Protein 7DG7 (pdb70)

Secondary structure (DSSP, 8-state):
--EEEEEEEPPGGGTTSSEEEE-HHHHHHHT--TT-EEEEESSSEEEEEEEEPPGGGTT--EEEE-HHHHHHHT--TTSEEEEEE-

InterPro domains:
  IPR003338 CDC48, N-terminal subdomain [PF02359] (7-90)
  IPR003338 CDC48, N-terminal subdomain [SM01073] (7-91)
  IPR003586 Hint domain C-terminal [SM00305] (985-1034)
  IPR003587 Hint domain N-terminal [SM00306] (633-740)
  IPR003593 AAA+ ATPase domain [SM00382] (248-383)
  IPR003593 AAA+ ATPase domain [SM00382] (590-1122)
  IPR003959 ATPase, AAA-type, core [PF00004] (252-380)
  IPR003959 ATPase, AAA-type, core [PF00004] (594-665)
  IPR003959 ATPase, AAA-type, core [PF00004] (1025-1119)
  IPR003960 ATPase, AAA-type, conserved site [PS00674] (1090-1108)
  IPR004042 Intein DOD homing endonuclease, central region [PS50819] (762-893)
  IPR004860 Homing endonuclease, LAGLIDADG domain [PF14528] (757-826)
  IPR004860 Homing endonuclease, LAGLIDADG domain [PF14528] (845-927)
  IPR006141 Intein N-terminal splicing region [PS50817] (635-716)
  IPR006141 Intein N-terminal splicing region [TIGR01445] (636-716)
  IPR006142 Intein [PR00379] (703-716)
  IPR006142 Intein [PR00379] (759-771)
  IPR006142 Intein [PR00379] (848-860)
  IPR006142 Intein [PR00379] (1023-1032)
  IPR009010 Aspartate decarboxylase-like domain superfamily [SSF50692] (4-89)

Organism: Methanopyrus kandleri (strain AV19 / DSM 6324 / JCM 9639 / NBRC 100938) (NCBI:txid190192)

B-factor: mean 20.39, std 8.82, range [3.87, 61.6]

CATH classification: 2.40.40.20

Foldseek 3Di:
DFDKAAEAAADPVCPPAQEKEDAVVNCVVQVHDAQFKKWKADPAIDIGGYHYDDPVCHPHRHMHDHPVRCVRRVHDGGHMITMHGD

Solvent-accessible surface area: 5002 Å² total; per-residue (Å²): 206,48,12,135,5,107,0,40,131,18,58,117,104,5,94,74,89,135,12,1,28,1,8,142,63,5,12,104,160,8,50,15,72,109,48,65,81,0,87,0,42,29,106,127,86,19,54,0,114,0,33,42,22,65,175,126,5,100,65,92,46,6,0,41,0,6,140,134,3,35,108,43,0,22,11,68,62,42,82,84,2,70,0,34,144,71

Structure (mmCIF, N/CA/C/O backbone):
data_7DG7
#
_entry.id   7DG7
#
_cell.length_a   32.078
_cell.length_b   29.787
_cell.length_c   42.155
_cell.angle_alpha   90.000
_cell.angle_beta   106.420
_cell.angle_gamma   90.000
#
_symmetry.space_group_name_H-M   'P 1 21 1'
#
loop_
_entity.id
_entity.type
_entity.pdbx_description
1 polymer 'ATPase of the AAA+ class'
2 non-polymer IMIDAZOLE
3 non-polymer 'ZINC ION'
4 water water
#
loop_
_atom_site.group_PDB
_atom_site.id
_atom_site.type_symbol
_atom_site.label_atom_id
_atom_site.label_alt_id
_atom_site.label_comp_id
_atom_site.label_asym_id
_atom_site.label_entity_id
_atom_site.label_seq_id
_atom_site.pdbx_PDB_ins_code
_atom_site.Cartn_x
_atom_site.Cartn_y
_atom_site.Cartn_z
_atom_site.occupancy
_atom_site.B_iso_or_equiv
_atom_site.auth_seq_id
_atom_site.auth_comp_id
_atom_site.auth_asym_id
_atom_site.auth_atom_id
_atom_site.pdbx_PDB_model_num
ATOM 1 N N . LEU A 1 6 ? 5.807 16.208 40.905 1.00 34.90 6 LEU A N 1
ATOM 2 C CA . LEU A 1 6 ? 7.070 15.617 41.351 1.00 28.96 6 LEU A CA 1
ATOM 3 C C . LEU A 1 6 ? 7.775 14.908 40.199 1.00 30.04 6 LEU A C 1
ATOM 4 O O . LEU A 1 6 ? 7.128 14.243 39.388 1.00 29.94 6 LEU A O 1
ATOM 9 N N . PRO A 1 7 ? 9.095 15.055 40.110 1.00 21.59 7 PRO A N 1
ATOM 10 C CA . PRO A 1 7 ? 9.853 14.302 39.109 1.00 20.06 7 PRO A CA 1
ATOM 11 C C . PRO A 1 7 ? 10.056 12.866 39.570 1.00 20.32 7 PRO A C 1
ATOM 12 O O . PRO A 1 7 ? 9.767 12.501 40.706 1.00 19.10 7 PRO A O 1
ATOM 16 N N . ILE A 1 8 ? 10.526 12.038 38.656 1.00 17.79 8 ILE A N 1
ATOM 17 C CA . ILE A 1 8 ? 11.021 10.723 39.028 1.00 16.53 8 ILE A CA 1
ATOM 18 C C . ILE A 1 8 ? 12.541 10.755 39.04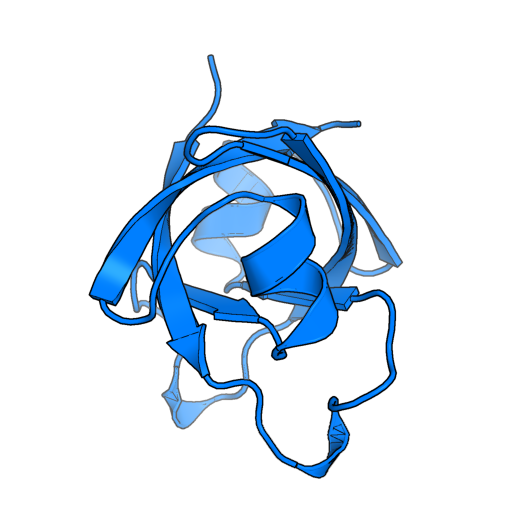5 1.00 15.11 8 ILE A C 1
ATOM 19 O O . ILE A 1 8 ? 13.183 11.583 38.393 1.00 19.43 8 ILE A O 1
ATOM 24 N N . LYS A 1 9 ? 13.133 9.824 39.794 1.00 16.18 9 LYS A N 1
ATOM 25 C CA . LYS A 1 9 ? 14.579 9.655 39.812 1.00 11.00 9 LYS A CA 1
ATOM 26 C C . LYS A 1 9 ? 14.958 8.408 39.028 1.00 11.30 9 LYS A C 1
ATOM 27 O O . LYS A 1 9 ? 14.305 7.362 39.140 1.00 14.42 9 LYS A O 1
ATOM 33 N N . LEU A 1 10 ? 16.015 8.539 38.225 1.00 8.22 10 LEU A N 1
ATOM 34 C CA . LEU A 1 10 ? 16.575 7.433 37.476 1.00 8.84 10 LEU A CA 1
ATOM 35 C C . LEU A 1 10 ? 18.086 7.510 37.543 1.00 12.98 10 LEU A C 1
ATOM 36 O O . LEU A 1 10 ? 18.662 8.604 37.621 1.00 12.02 10 LEU A O 1
ATOM 41 N N . ARG A 1 11 ? 18.722 6.352 37.444 1.00 9.25 11 ARG A N 1
ATOM 42 C CA . ARG A 1 11 ? 20.177 6.276 37.526 1.00 11.03 11 ARG A CA 1
ATOM 43 C C . ARG A 1 11 ? 20.795 6.546 36.165 1.00 9.57 11 ARG A C 1
ATOM 44 O O . ARG A 1 11 ? 20.422 5.906 35.180 1.00 10.18 11 ARG A O 1
ATOM 52 N N . VAL A 1 12 ? 21.753 7.479 36.112 1.00 9.08 12 VAL A N 1
ATOM 53 C CA . VAL A 1 12 ? 22.444 7.778 34.854 1.00 8.96 12 VAL A CA 1
ATOM 54 C C . VAL A 1 12 ? 23.310 6.594 34.451 1.00 11.59 12 VAL A C 1
ATOM 55 O O . VAL A 1 12 ? 24.063 6.044 35.272 1.00 12.27 12 VAL A O 1
ATOM 59 N N . GLU A 1 13 ? 23.202 6.182 33.189 1.00 10.93 13 GLU A N 1
ATOM 60 C CA . GLU A 1 13 ? 24.159 5.258 32.599 1.00 9.24 13 GLU A CA 1
ATOM 61 C C . GLU A 1 13 ? 24.554 5.835 31.243 1.00 10.94 13 GLU A C 1
ATOM 62 O O . GLU A 1 13 ? 23.898 6.739 30.725 1.00 10.81 13 GLU A O 1
ATOM 68 N N . LYS A 1 14 ? 25.622 5.289 30.670 1.00 12.97 14 LYS A N 1
ATOM 69 C CA . LYS A 1 14 ? 26.188 5.831 29.431 1.00 13.68 14 LYS A CA 1
ATOM 70 C C . LYS A 1 14 ? 25.253 5.615 28.246 1.00 13.60 14 LYS A C 1
ATOM 71 O O . LYS A 1 14 ? 24.505 4.646 28.182 1.00 14.18 14 LYS A O 1
ATOM 77 N N . ALA A 1 15 ? 25.326 6.515 27.270 1.00 11.04 15 ALA A N 1
ATOM 78 C CA . ALA A 1 15 ? 24.596 6.290 26.028 1.00 11.10 15 ALA A CA 1
ATOM 79 C C . ALA A 1 15 ? 25.250 5.194 25.195 1.00 9.64 15 ALA A C 1
ATOM 80 O O . ALA A 1 15 ? 26.469 5.004 25.230 1.00 13.16 15 ALA A O 1
ATOM 82 N N . TYR A 1 16 ? 24.428 4.493 24.429 1.00 8.74 16 TYR A N 1
ATOM 83 C CA . TYR A 1 16 ? 24.957 3.657 23.351 1.00 13.43 16 TYR A CA 1
ATOM 84 C C . TYR A 1 16 ? 25.620 4.549 22.296 1.00 13.79 16 TYR A C 1
ATOM 85 O O . TYR A 1 16 ? 25.185 5.679 22.066 1.00 13.43 16 TYR A O 1
ATOM 94 N N . PRO A 1 17 ? 26.701 4.081 21.666 1.00 13.60 17 PRO A N 1
ATOM 95 C CA . PRO A 1 17 ? 27.367 4.921 20.655 1.00 14.28 17 PRO A CA 1
ATOM 96 C C . PRO A 1 17 ? 26.431 5.488 19.625 1.00 11.49 17 PRO A C 1
ATOM 97 O O . PRO A 1 17 ? 26.624 6.633 19.205 1.00 13.51 17 PRO A O 1
ATOM 101 N N . GLU A 1 18 ? 25.408 4.735 19.204 1.00 13.18 18 GLU A N 1
ATOM 102 C CA . GLU A 1 18 ? 24.507 5.233 18.165 1.00 13.40 18 GLU A CA 1
ATOM 103 C C . GLU A 1 18 ? 23.725 6.463 18.601 1.00 17.97 18 GLU A C 1
ATOM 104 O O . GLU A 1 18 ? 23.167 7.158 17.748 1.00 16.09 18 GLU A O 1
ATOM 110 N N . ASP A 1 19 ? 23.667 6.753 19.902 1.00 10.93 19 ASP A N 1
ATOM 111 C CA . ASP A 1 19 ? 22.913 7.900 20.394 1.00 9.83 19 ASP A CA 1
ATOM 112 C C . ASP A 1 19 ? 23.794 9.070 20.819 1.00 12.27 19 ASP A C 1
ATOM 113 O O . ASP A 1 19 ? 23.264 10.134 21.156 1.00 15.13 19 ASP A O 1
ATOM 118 N N . VAL A 1 20 ? 25.116 8.898 20.811 1.00 12.40 20 VAL A N 1
ATOM 119 C CA . VAL A 1 20 ? 26.027 9.974 21.164 1.00 9.22 20 VAL A CA 1
ATOM 120 C C . VAL A 1 20 ? 25.903 11.099 20.148 1.00 13.55 20 VAL A C 1
ATOM 121 O O . VAL A 1 20 ? 25.867 10.867 18.933 1.00 14.81 20 VAL A O 1
ATOM 125 N N . GLY A 1 21 ? 25.838 12.329 20.657 1.00 13.97 21 GLY A N 1
ATOM 126 C CA . GLY A 1 21 ? 25.633 13.513 19.849 1.00 11.72 21 GLY A CA 1
ATOM 127 C C . GLY A 1 21 ? 24.191 13.802 19.505 1.00 16.55 21 GLY A C 1
ATOM 128 O O . GLY A 1 21 ? 23.940 14.653 18.645 1.00 15.08 21 GLY A O 1
ATOM 129 N N . LYS A 1 22 ? 23.243 13.092 20.109 1.00 12.72 22 LYS A N 1
ATOM 130 C CA . LYS A 1 22 ? 21.825 13.402 20.023 1.00 12.17 22 LYS A CA 1
ATOM 131 C C . LYS A 1 22 ? 21.395 14.109 21.304 1.00 12.23 22 LYS A C 1
ATOM 132 O O . LYS A 1 22 ? 21.798 13.717 22.406 1.00 15.11 22 LYS A O 1
ATOM 138 N N . ARG A 1 23 ? 20.552 15.110 21.111 1.00 15.49 23 ARG A N 1
ATOM 139 C CA . ARG A 1 23 ? 20.034 15.738 22.337 1.00 14.13 23 ARG A CA 1
ATOM 140 C C . ARG A 1 23 ? 18.907 14.861 22.891 1.00 13.26 23 ARG A C 1
ATOM 141 O O . ARG A 1 23 ? 17.730 15.227 22.918 1.00 15.55 23 ARG A O 1
ATOM 149 N N . ALA A 1 24 ? 19.126 13.720 23.331 1.00 14.11 24 ALA A N 1
ATOM 150 C CA . ALA A 1 24 ? 18.088 12.737 23.587 1.00 13.89 24 ALA A CA 1
ATOM 151 C C . ALA A 1 24 ? 18.588 11.746 24.622 1.00 14.61 24 ALA A C 1
ATOM 152 O O . ALA A 1 24 ? 19.790 11.474 24.699 1.00 14.81 24 ALA A O 1
ATOM 154 N N . VAL A 1 25 ? 17.653 11.184 25.394 1.00 12.00 25 VAL A N 1
ATOM 155 C CA . VAL A 1 25 ? 17.973 10.165 26.388 1.00 13.22 25 VAL A CA 1
ATOM 156 C C . VAL A 1 25 ? 17.020 8.986 26.235 1.00 12.81 25 VAL A C 1
ATOM 157 O O . VAL A 1 25 ? 15.882 9.147 25.788 1.00 15.72 25 VAL A O 1
ATOM 161 N N . ARG A 1 26 ? 17.460 7.796 26.667 1.00 12.67 26 ARG A N 1
ATOM 162 C CA . ARG A 1 26 ? 16.630 6.596 26.592 1.00 12.88 26 ARG A CA 1
ATOM 163 C C . ARG A 1 26 ? 16.112 6.219 27.975 1.00 13.30 26 ARG A C 1
ATOM 164 O O . ARG A 1 26 ? 16.889 6.145 28.934 1.00 13.44 26 ARG A O 1
ATOM 172 N N . MET A 1 27 ? 14.809 5.945 28.057 1.00 14.22 27 MET A N 1
ATOM 173 C CA . MET A 1 27 ? 14.199 5.460 29.289 1.00 12.27 27 MET A CA 1
ATOM 174 C C . MET A 1 27 ? 13.043 4.538 28.929 1.00 18.38 27 MET A C 1
ATOM 175 O O . MET A 1 27 ? 12.433 4.679 27.863 1.00 20.51 27 MET A O 1
ATOM 180 N N . ASP A 1 28 ? 12.725 3.607 29.831 1.00 21.56 28 ASP A N 1
ATOM 181 C CA . ASP A 1 28 ? 11.754 2.584 29.464 1.00 18.95 28 ASP A CA 1
ATOM 182 C C . ASP A 1 28 ? 10.325 3.107 29.638 1.00 16.79 28 ASP A C 1
ATOM 183 O O . ASP A 1 28 ? 10.096 4.230 30.106 1.00 19.20 28 ASP A O 1
ATOM 188 N N . LYS A 1 29 ? 9.337 2.287 29.236 1.00 16.58 29 LYS A N 1
ATOM 189 C CA . LYS A 1 29 ? 7.968 2.795 29.140 1.00 20.49 29 LYS A CA 1
ATOM 190 C C . LYS A 1 29 ? 7.389 3.082 30.515 1.00 21.61 29 LYS A C 1
ATOM 191 O O . LYS A 1 29 ? 6.649 4.058 30.689 1.00 22.11 29 LYS A O 1
ATOM 197 N N . ALA A 1 30 ? 7.705 2.236 31.498 1.00 20.70 30 ALA A N 1
ATOM 198 C CA . ALA A 1 30 ? 7.294 2.504 32.870 1.00 23.63 30 ALA A CA 1
ATOM 199 C C . ALA A 1 30 ? 7.769 3.880 33.319 1.00 23.57 30 ALA A C 1
ATOM 200 O O . ALA A 1 30 ? 6.999 4.654 33.898 1.00 25.20 30 ALA A O 1
ATOM 202 N N . SER A 1 31 ? 9.025 4.219 33.012 1.00 21.77 31 SER A N 1
ATOM 203 C CA . SER A 1 31 ? 9.556 5.527 33.381 1.00 19.60 31 SER A CA 1
ATOM 204 C C . SER A 1 31 ? 8.833 6.647 32.642 1.00 21.86 31 SER A C 1
ATOM 205 O O . SER A 1 31 ? 8.439 7.659 33.242 1.00 18.00 31 SER A O 1
ATOM 208 N N . ARG A 1 32 ? 8.664 6.487 31.326 1.00 21.16 32 ARG A N 1
ATOM 209 C CA . ARG A 1 32 ? 7.886 7.455 30.563 1.00 21.24 32 ARG A CA 1
ATOM 210 C C . ARG A 1 32 ? 6.473 7.598 31.121 1.00 23.65 32 ARG A C 1
ATOM 211 O O . ARG A 1 32 ? 5.978 8.718 31.287 1.00 27.09 32 ARG A O 1
ATOM 219 N N . ASP A 1 33 ? 5.805 6.476 31.408 1.00 24.83 33 ASP A N 1
ATOM 220 C CA . ASP A 1 33 ? 4.448 6.537 31.956 1.00 22.93 33 ASP A CA 1
ATOM 221 C C . ASP A 1 33 ? 4.402 7.321 33.263 1.00 23.96 33 ASP A C 1
ATOM 222 O O . ASP A 1 33 ? 3.453 8.076 33.510 1.00 27.36 33 ASP A O 1
ATOM 227 N N . ARG A 1 34 ? 5.427 7.164 34.109 1.00 22.52 34 ARG A N 1
ATOM 228 C CA . ARG A 1 34 ? 5.396 7.780 35.431 1.00 25.47 34 ARG A CA 1
ATOM 229 C C . ARG A 1 34 ? 5.480 9.303 35.365 1.00 25.93 34 ARG A C 1
ATOM 230 O O . ARG A 1 34 ? 4.957 9.981 36.255 1.00 29.99 34 ARG A O 1
ATOM 238 N N . ILE A 1 35 ? 6.130 9.841 34.272 1.00 26.49 35 ILE A N 1
ATOM 239 C CA . ILE A 1 35 ? 6.087 11.328 34.163 1.00 27.22 35 ILE A CA 1
ATOM 240 C C . ILE A 1 35 ? 5.141 11.753 33.034 1.00 26.87 35 ILE A C 1
ATOM 241 O O . ILE A 1 35 ? 5.043 12.959 32.804 1.00 29.86 35 ILE A O 1
ATOM 246 N N . GLY A 1 36 ? 4.481 10.867 32.389 1.00 29.36 36 GLY A N 1
ATOM 247 C CA . GLY A 1 36 ? 3.475 11.244 31.415 1.00 27.74 36 GLY A CA 1
ATOM 248 C C . GLY A 1 36 ? 4.009 11.809 30.114 1.00 28.21 36 GLY A C 1
ATOM 249 O O . GLY A 1 36 ? 3.472 12.808 29.614 1.00 25.43 36 GLY A O 1
ATOM 250 N N . VAL A 1 37 ? 5.049 11.194 29.547 1.00 25.71 37 VAL A N 1
ATOM 251 C CA . VAL A 1 37 ? 5.610 11.617 28.271 1.00 26.19 37 VAL A CA 1
ATOM 252 C C . VAL A 1 37 ? 5.690 10.414 27.346 1.00 25.74 37 VAL A C 1
ATOM 253 O O . VAL A 1 37 ? 5.778 9.267 27.789 1.00 25.39 37 VAL A O 1
A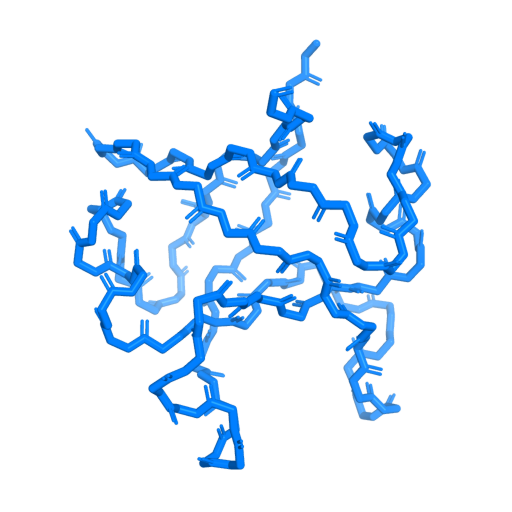TOM 257 N N . SER A 1 38 ? 5.695 10.694 26.045 1.00 28.40 38 SER A N 1
ATOM 258 C CA . SER A 1 38 ? 5.874 9.681 25.015 1.00 30.18 38 SER A CA 1
ATOM 259 C C . SER A 1 38 ? 7.193 9.918 24.292 1.00 25.78 38 SER A C 1
ATOM 260 O O . SER A 1 38 ? 7.830 10.965 24.439 1.00 28.79 38 SER A O 1
ATOM 263 N N . GLU A 1 39 ? 7.569 8.943 23.458 1.00 29.68 39 GLU A N 1
ATOM 264 C CA . GLU A 1 39 ? 8.814 9.032 22.648 1.00 27.06 39 GLU A CA 1
ATOM 265 C C . GLU A 1 39 ? 8.750 10.300 21.788 1.00 29.55 39 GLU A C 1
ATOM 266 O O . GLU A 1 39 ? 7.735 10.492 21.088 1.00 27.85 39 GLU A O 1
ATOM 272 N N . GLY A 1 40 ? 9.799 11.125 21.849 1.00 19.54 40 GLY A N 1
ATOM 273 C CA . GLY A 1 40 ? 9.872 12.365 21.110 1.00 23.68 40 GLY A CA 1
ATOM 274 C C . GLY A 1 40 ? 9.572 13.612 21.920 1.00 23.87 40 GLY A C 1
ATOM 275 O O . GLY A 1 40 ? 9.948 14.709 21.490 1.00 20.62 40 GLY A O 1
ATOM 276 N N . ASP A 1 41 ? 8.919 13.476 23.074 1.00 24.43 41 ASP A N 1
ATOM 277 C CA . ASP A 1 41 ? 8.641 14.618 23.938 1.00 20.96 41 ASP A CA 1
ATOM 278 C C . ASP A 1 41 ? 9.907 15.098 24.655 1.00 23.82 41 ASP A C 1
ATOM 279 O O . ASP A 1 41 ? 10.906 14.387 24.768 1.00 22.34 41 ASP A O 1
ATOM 284 N N . LEU A 1 42 ? 9.831 16.316 25.187 1.00 19.89 42 LEU A N 1
ATOM 285 C CA . LEU A 1 42 ? 10.945 16.949 25.886 1.00 19.74 42 LEU A CA 1
ATOM 286 C C . LEU A 1 42 ? 10.879 16.664 27.378 1.00 23.77 42 LEU A C 1
ATOM 287 O O . LEU A 1 42 ? 9.841 16.888 28.006 1.00 20.89 42 LEU A O 1
ATOM 292 N N . VAL A 1 43 ? 11.998 16.244 27.963 1.00 17.78 43 VAL A N 1
ATOM 293 C CA . VAL A 1 43 ? 12.057 16.108 29.418 1.00 17.17 43 VAL A CA 1
ATOM 294 C C . VAL A 1 43 ? 13.080 17.087 29.969 1.00 15.56 43 VAL A C 1
ATOM 295 O O . VAL A 1 43 ? 14.024 17.503 29.289 1.00 16.66 43 VAL A O 1
ATOM 299 N N . LYS A 1 44 ? 12.860 17.484 31.213 1.00 17.51 44 LYS A N 1
ATOM 300 C CA . LYS A 1 44 ? 13.849 18.203 31.990 1.00 16.07 44 LYS A CA 1
ATOM 301 C C . LYS A 1 44 ? 14.602 17.186 32.837 1.00 14.63 44 LYS A C 1
ATOM 302 O O . LYS A 1 44 ? 13.993 16.286 33.425 1.00 18.52 44 LYS A O 1
ATOM 308 N N . ILE A 1 45 ? 15.923 17.319 32.886 1.00 12.58 45 ILE A N 1
ATOM 309 C CA . ILE A 1 45 ? 16.782 16.388 33.615 1.00 14.28 45 ILE A CA 1
ATOM 310 C C . ILE A 1 45 ? 17.681 17.203 34.529 1.00 15.74 45 ILE A C 1
ATOM 311 O O . ILE A 1 45 ? 18.406 18.082 34.056 1.00 15.03 45 ILE A O 1
ATOM 316 N N . THR A 1 46 ? 17.628 16.927 35.834 1.00 10.79 46 THR A N 1
ATOM 317 C CA . THR A 1 46 ? 18.362 17.715 36.821 1.00 14.26 46 THR A CA 1
ATOM 318 C C . THR A 1 46 ? 19.177 16.792 37.714 1.00 12.84 46 THR A C 1
ATOM 319 O O . THR A 1 46 ? 18.612 15.967 38.446 1.00 12.30 46 THR A O 1
ATOM 323 N N . GLY A 1 47 ? 20.490 16.940 37.655 1.00 11.90 47 GLY A N 1
ATOM 324 C CA . GLY A 1 47 ? 21.370 16.375 38.652 1.00 11.34 47 GLY A CA 1
ATOM 325 C C . GLY A 1 47 ? 21.700 17.506 39.596 1.00 11.85 47 GLY A C 1
ATOM 326 O O . GLY A 1 47 ? 20.855 17.899 40.404 1.00 15.93 47 GLY A O 1
ATOM 327 N N . SER A 1 48 ? 22.910 18.037 39.513 1.00 10.44 48 SER A N 1
ATOM 328 C CA A SER A 1 48 ? 23.194 19.291 40.202 0.42 10.36 48 SER A CA 1
ATOM 329 C CA B SER A 1 48 ? 23.216 19.291 40.196 0.58 10.36 48 SER A CA 1
ATOM 330 C C . SER A 1 48 ? 22.954 20.504 39.318 1.00 11.30 48 SER A C 1
ATOM 331 O O . SER A 1 48 ? 22.962 21.634 39.829 1.00 13.05 48 SER A O 1
ATOM 336 N N . LYS A 1 49 ? 22.758 20.297 38.007 1.00 11.26 49 LYS A N 1
ATOM 337 C CA . LYS A 1 49 ? 22.402 21.331 37.035 1.00 13.34 49 LYS A CA 1
ATOM 338 C C . LYS A 1 49 ? 21.190 20.834 3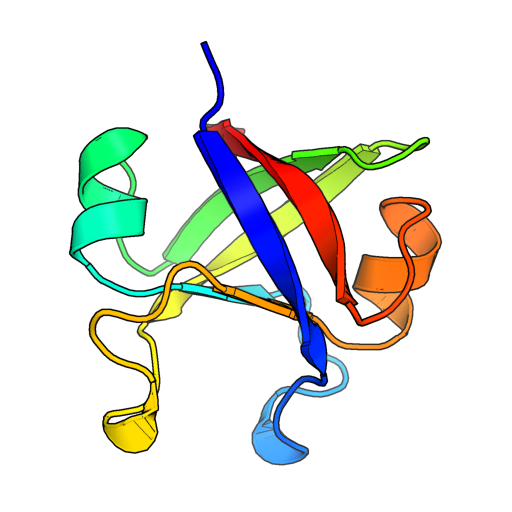6.254 1.00 15.08 49 LYS A C 1
ATOM 339 O O . LYS A 1 49 ? 20.756 19.691 36.412 1.00 15.79 49 LYS A O 1
ATOM 345 N N . THR A 1 50 ? 20.642 21.657 35.369 1.00 13.48 50 THR A N 1
ATOM 346 C CA . THR A 1 50 ? 19.442 21.218 34.671 1.00 11.84 50 THR A CA 1
ATOM 347 C C . THR A 1 50 ? 19.614 21.379 33.171 1.00 17.42 50 THR A C 1
ATOM 348 O O . THR A 1 50 ? 20.270 22.318 32.703 1.00 17.20 50 THR A O 1
ATOM 352 N N . THR A 1 51 ? 19.047 20.437 32.427 1.00 14.80 51 THR A N 1
ATOM 353 C CA . THR A 1 51 ? 19.127 20.456 30.979 1.00 18.04 51 THR A CA 1
ATOM 354 C C . THR A 1 51 ? 17.833 19.874 30.436 1.00 18.77 51 THR A C 1
ATOM 355 O O . THR A 1 51 ? 16.953 19.451 31.189 1.00 18.27 51 THR A O 1
ATOM 359 N N . VAL A 1 52 ? 17.694 19.890 29.114 1.00 15.30 52 VAL A N 1
ATOM 360 C CA . VAL A 1 52 ? 16.511 19.312 28.495 1.00 14.70 52 VAL A CA 1
ATOM 361 C C . VAL A 1 52 ? 16.966 18.379 27.386 1.00 17.18 52 VAL A C 1
ATOM 362 O O . VAL A 1 52 ? 18.052 18.539 26.822 1.00 17.75 52 VAL A O 1
ATOM 366 N N . ALA A 1 53 ? 16.144 17.370 27.115 1.00 14.98 53 ALA A N 1
ATOM 367 C CA . ALA A 1 53 ? 16.436 16.435 26.033 1.00 15.04 53 ALA A CA 1
ATOM 368 C C . ALA A 1 53 ? 15.155 15.728 25.595 1.00 14.17 53 ALA A C 1
ATOM 369 O O . ALA A 1 53 ? 14.157 15.691 26.311 1.00 16.53 53 ALA A O 1
ATOM 371 N N . ARG A 1 54 ? 15.197 15.169 24.395 1.00 12.99 54 ARG A N 1
ATOM 372 C CA . ARG A 1 54 ? 14.050 14.431 23.883 1.00 15.59 54 ARG A CA 1
ATOM 373 C C . ARG A 1 54 ? 14.062 13.003 24.407 1.00 14.68 54 ARG A C 1
ATOM 374 O O . ARG A 1 54 ? 15.117 12.425 24.662 1.00 17.44 54 ARG A O 1
ATOM 382 N N . VAL A 1 55 ? 12.879 12.424 24.530 1.00 13.93 55 VAL A N 1
ATOM 383 C CA . VAL A 1 55 ? 12.722 11.081 25.088 1.00 16.35 55 VAL A CA 1
ATOM 384 C C . VAL A 1 55 ? 12.832 10.051 23.971 1.00 17.79 55 VAL A C 1
ATOM 385 O O . VAL A 1 55 ? 12.118 10.140 22.966 1.00 22.59 55 VAL A O 1
ATOM 389 N N . LEU A 1 56 ? 13.709 9.063 24.148 1.00 14.69 56 LEU A N 1
ATOM 390 C CA . LEU A 1 56 ? 13.774 7.875 23.291 1.00 14.54 56 LEU A CA 1
ATOM 391 C C . LEU A 1 56 ? 13.393 6.643 24.098 1.00 18.89 56 LEU A C 1
ATOM 392 O O . LEU A 1 56 ? 13.571 6.617 25.323 1.00 14.78 56 LEU A O 1
ATOM 397 N N . PRO A 1 57 ? 12.896 5.591 23.462 1.00 15.04 57 PRO A N 1
ATOM 398 C CA . PRO A 1 57 ? 12.595 4.372 24.213 1.00 14.20 57 PRO A CA 1
ATOM 399 C C . PRO A 1 57 ? 13.872 3.657 24.614 1.00 15.29 57 PRO A C 1
ATOM 400 O O . PRO A 1 57 ? 14.960 3.924 24.106 1.00 17.90 57 PRO A O 1
ATOM 404 N N . ALA A 1 58 ? 13.726 2.736 25.565 1.00 14.06 58 ALA A N 1
ATOM 405 C CA . ALA A 1 58 ? 14.854 1.919 25.976 1.00 14.11 58 ALA A CA 1
ATOM 406 C C . ALA A 1 58 ? 15.151 0.844 24.937 1.00 16.86 58 ALA A C 1
ATOM 407 O O . ALA A 1 58 ? 14.259 0.358 24.226 1.00 19.31 58 ALA A O 1
ATOM 409 N N . LYS A 1 59 ? 16.419 0.465 24.864 1.00 15.26 59 LYS A N 1
ATOM 410 C CA . LYS A 1 59 ? 16.755 -0.759 24.157 1.00 18.08 59 LYS A CA 1
ATOM 411 C C . LYS A 1 59 ? 16.239 -1.938 24.965 1.00 19.15 59 LYS A C 1
ATOM 412 O O . LYS A 1 59 ? 16.060 -1.848 26.185 1.00 20.63 59 LYS A O 1
ATOM 418 N N . LYS A 1 60 ? 15.978 -3.048 24.266 1.00 21.69 60 LYS A N 1
ATOM 419 C CA . LYS A 1 60 ? 15.349 -4.194 24.914 1.00 21.42 60 LYS A CA 1
ATOM 420 C C . LYS A 1 60 ? 16.123 -4.670 26.135 1.00 19.86 60 LYS A C 1
ATOM 421 O O . LYS A 1 60 ? 15.527 -4.965 27.179 1.00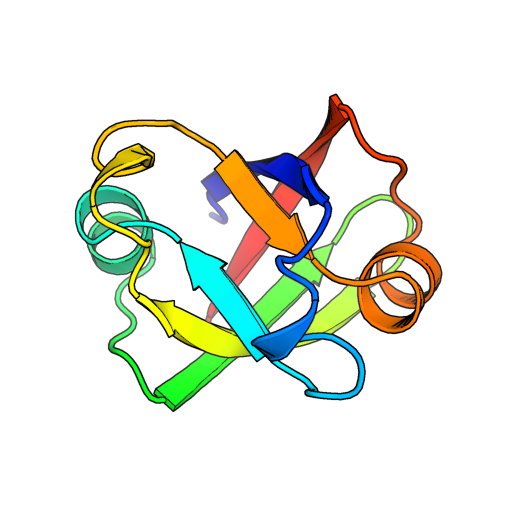 24.26 60 LYS A O 1
ATOM 427 N N . GLU A 1 61 ? 17.453 -4.730 26.039 1.00 22.52 61 GLU A N 1
ATOM 428 C CA . GLU A 1 61 ? 18.290 -5.131 27.171 1.00 26.32 61 GLU A CA 1
ATOM 429 C C . GLU A 1 61 ? 18.030 -4.318 28.428 1.00 24.39 61 GLU A C 1
ATOM 430 O O . GLU A 1 61 ? 18.334 -4.792 29.532 1.00 23.41 61 GLU A O 1
ATOM 436 N N . ASP A 1 62 ? 17.477 -3.114 28.290 1.00 22.50 62 ASP A N 1
ATOM 437 C CA . ASP A 1 62 ? 17.326 -2.197 29.405 1.00 17.07 62 ASP A CA 1
ATOM 438 C C . ASP A 1 62 ? 15.895 -2.048 29.903 1.00 20.91 62 ASP A C 1
ATOM 439 O O . ASP A 1 62 ? 15.677 -1.310 30.864 1.00 21.18 62 ASP A O 1
ATOM 444 N N . VAL A 1 63 ? 14.909 -2.701 29.276 1.00 24.10 63 VAL A N 1
ATOM 445 C CA . VAL A 1 63 ? 13.535 -2.539 29.743 1.00 26.47 63 VAL A CA 1
ATOM 446 C C . VAL A 1 63 ? 13.440 -2.985 31.196 1.00 24.31 63 VAL A C 1
ATOM 447 O O . VAL A 1 63 ? 14.091 -3.950 31.612 1.00 24.63 63 VAL A O 1
ATOM 451 N N . GLY A 1 64 ? 12.660 -2.253 31.985 1.00 24.71 64 GLY A N 1
ATOM 452 C CA . GLY A 1 64 ? 12.518 -2.540 33.396 1.00 24.40 64 GLY A CA 1
ATOM 453 C C . GLY A 1 64 ? 13.664 -2.095 34.277 1.00 25.22 64 GLY A C 1
ATOM 454 O O . GLY A 1 64 ? 13.616 -2.330 35.489 1.00 27.07 64 GLY A O 1
ATOM 455 N N . LYS A 1 65 ? 14.695 -1.467 33.729 1.00 24.45 65 LYS A N 1
ATOM 456 C CA . LYS A 1 65 ? 15.752 -0.932 34.570 1.00 21.28 65 LYS A CA 1
ATOM 457 C C . LYS A 1 65 ? 15.443 0.523 34.874 1.00 23.70 65 LYS A C 1
ATOM 458 O O . LYS A 1 65 ? 14.976 1.271 34.005 1.00 24.37 65 LYS A O 1
ATOM 464 N N . GLY A 1 66 ? 15.710 0.919 36.105 1.00 15.77 66 GLY A N 1
ATOM 465 C CA . GLY A 1 66 ? 15.418 2.279 36.510 1.00 15.62 66 GLY A CA 1
ATOM 466 C C . GLY A 1 66 ? 16.539 3.217 36.117 1.00 16.27 66 GLY A C 1
ATOM 467 O O . GLY A 1 66 ? 17.035 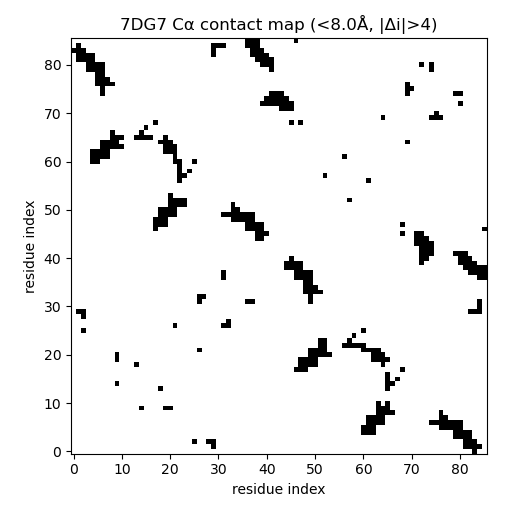3.982 36.944 1.00 14.42 66 GLY A O 1
ATOM 468 N N . ILE A 1 67 ? 16.964 3.159 34.856 1.00 12.90 67 ILE A N 1
ATOM 469 C CA . ILE A 1 67 ? 18.092 3.952 34.388 1.00 13.01 67 ILE A CA 1
ATOM 470 C C . ILE A 1 67 ? 17.611 4.941 33.347 1.00 14.41 67 ILE A C 1
ATOM 471 O O . ILE A 1 67 ? 16.502 4.842 32.817 1.00 13.40 67 ILE A O 1
ATOM 476 N N . VAL A 1 68 ? 18.481 5.906 33.062 1.00 11.77 68 VAL A N 1
ATOM 477 C CA . VAL A 1 68 ? 18.312 6.829 31.946 1.00 13.51 68 VAL A CA 1
ATOM 478 C C . VAL A 1 68 ? 19.665 6.934 31.258 1.00 8.68 68 VAL A C 1
ATOM 479 O O . VAL A 1 68 ? 20.684 7.207 31.910 1.00 9.18 68 VAL A O 1
ATOM 483 N N . ARG A 1 69 ? 19.706 6.615 29.960 1.00 10.09 69 ARG A N 1
ATOM 484 C CA . ARG A 1 69 ? 20.970 6.610 29.239 1.00 8.46 69 ARG A CA 1
ATOM 485 C C . ARG A 1 69 ? 21.215 7.982 28.631 1.00 11.06 69 ARG A C 1
ATOM 486 O O . ARG A 1 69 ? 20.376 8.498 27.885 1.00 11.85 69 ARG A O 1
ATOM 494 N N . MET A 1 70 ? 22.385 8.552 28.942 1.00 10.91 70 MET A N 1
ATOM 495 C CA . MET A 1 70 ? 22.754 9.911 28.572 1.00 11.35 70 MET A CA 1
ATOM 496 C C . MET A 1 70 ? 24.183 9.955 28.055 1.00 10.18 70 MET A C 1
ATOM 497 O O . MET A 1 70 ? 25.084 9.396 28.683 1.00 11.38 70 MET A O 1
ATOM 502 N N . ASP A 1 71 ? 24.406 10.678 26.953 1.00 10.31 71 ASP A N 1
ATOM 503 C CA . ASP A 1 71 ? 25.773 10.877 26.501 1.00 11.43 71 ASP A CA 1
ATOM 504 C C . ASP A 1 71 ? 26.470 11.958 27.328 1.00 12.75 71 ASP A C 1
ATOM 505 O O . ASP A 1 71 ? 25.902 12.526 28.263 1.00 11.34 71 ASP A O 1
ATOM 510 N N . LYS A 1 72 ? 27.723 12.244 26.953 1.00 13.94 72 LYS A N 1
ATOM 511 C CA . LYS A 1 72 ? 28.576 13.092 27.770 1.00 13.65 72 LYS A CA 1
ATOM 512 C C . LYS A 1 72 ? 28.038 14.511 27.835 1.00 13.14 72 LYS A C 1
ATOM 513 O O . LYS A 1 72 ? 28.147 15.175 28.869 1.00 10.69 72 LYS A O 1
ATOM 519 N N . TYR A 1 73 ? 27.485 15.009 26.731 1.00 10.71 73 TYR A N 1
ATOM 520 C CA . TYR A 1 73 ? 26.994 16.378 26.738 1.00 13.03 73 TYR A CA 1
ATOM 521 C C . TYR A 1 73 ? 25.819 16.533 27.706 1.00 14.80 73 TYR A C 1
ATOM 522 O O . TYR A 1 73 ? 25.791 17.464 28.526 1.00 12.79 73 TYR A O 1
ATOM 531 N N . GLU A 1 74 ? 24.846 15.617 27.647 1.00 12.84 74 GLU A N 1
ATOM 532 C CA . GLU A 1 74 ? 23.720 15.669 28.586 1.00 13.55 74 GLU A CA 1
ATOM 533 C C . GLU A 1 74 ? 24.173 15.476 30.028 1.00 12.23 74 GLU A C 1
ATOM 534 O O . GLU A 1 74 ? 23.653 16.134 30.946 1.00 13.39 74 GLU A O 1
ATOM 540 N N . ARG A 1 75 ? 25.127 14.572 30.263 1.00 10.91 75 ARG A N 1
ATOM 541 C CA . ARG A 1 75 ? 25.607 14.387 31.628 1.00 10.41 75 ARG A CA 1
ATOM 542 C C . ARG A 1 75 ? 26.278 15.656 32.138 1.00 11.30 75 ARG A C 1
ATOM 543 O O . ARG A 1 75 ? 26.051 16.072 33.277 1.00 12.28 75 ARG A O 1
ATOM 551 N N . GLN A 1 76 ? 27.086 16.296 31.299 1.00 14.71 76 GLN A N 1
ATOM 552 C CA . GLN A 1 76 ? 27.692 17.567 31.676 1.00 16.63 76 GLN A CA 1
ATOM 553 C C . GLN A 1 76 ? 26.636 18.619 31.988 1.00 16.93 76 GLN A C 1
ATOM 554 O O . GLN A 1 76 ? 26.735 19.334 32.993 1.00 16.37 76 GLN A O 1
ATOM 560 N N . ASN A 1 77 ? 25.604 18.726 31.145 1.00 15.84 77 ASN A N 1
ATOM 561 C CA . ASN A 1 77 ? 24.624 19.790 31.347 1.00 14.98 77 ASN A CA 1
ATOM 562 C C . ASN A 1 77 ? 23.673 19.499 32.495 1.00 14.55 77 ASN A C 1
ATOM 563 O O . ASN A 1 77 ? 23.076 20.434 33.027 1.00 15.17 77 ASN A O 1
ATOM 568 N N . ALA A 1 78 ? 23.482 18.232 32.857 1.00 12.84 78 ALA A N 1
ATOM 569 C CA . ALA A 1 78 ? 22.707 17.900 34.036 1.00 13.35 78 ALA A CA 1
ATOM 570 C C . ALA A 1 78 ? 23.555 17.879 35.291 1.00 14.33 78 ALA A C 1
ATOM 571 O O . ALA A 1 78 ? 23.005 17.704 36.382 1.00 13.70 78 ALA A O 1
ATOM 573 N N . GLY A 1 79 ? 24.865 18.050 35.172 1.00 12.92 79 GLY A N 1
ATOM 574 C CA . GLY A 1 79 ? 25.753 17.921 36.317 1.00 13.81 79 GLY A CA 1
ATOM 575 C C . GLY A 1 79 ? 25.612 16.584 37.006 1.00 14.53 79 GLY A C 1
ATOM 576 O O . GLY A 1 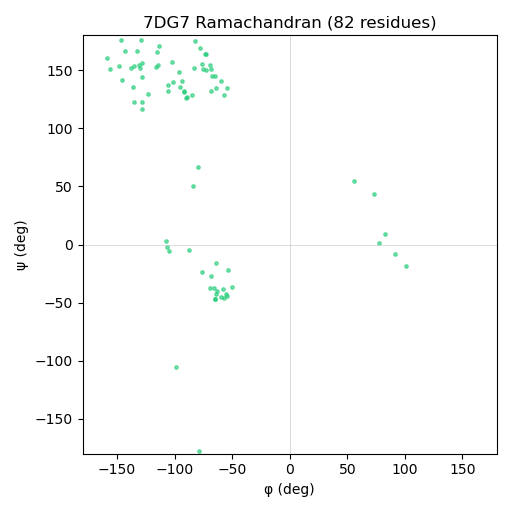79 ? 25.368 16.525 38.216 1.00 15.44 79 GLY A O 1
ATOM 577 N N . ALA A 1 80 ? 25.765 15.492 36.252 1.00 13.15 80 ALA A N 1
ATOM 578 C CA . ALA A 1 80 ? 25.597 14.187 36.865 1.00 13.86 80 ALA A CA 1
ATOM 579 C C . ALA A 1 80 ? 26.557 13.230 36.201 1.00 14.99 80 ALA A C 1
ATOM 580 O O . ALA A 1 80 ? 26.795 13.321 34.994 1.00 20.56 80 ALA A O 1
ATOM 582 N N . SER A 1 81 ? 27.121 12.349 36.997 1.00 13.87 81 SER A N 1
ATOM 583 C CA A SER A 1 81 ? 28.039 11.330 36.537 0.50 16.26 81 SER A CA 1
ATOM 584 C CA B SER A 1 81 ? 28.139 11.330 36.537 0.50 16.26 81 SER A CA 1
ATOM 585 C C . SER A 1 81 ? 27.287 10.030 36.312 1.00 14.68 81 SER A C 1
ATOM 586 O O . SER A 1 81 ? 26.174 9.829 36.808 1.00 15.14 81 SER A O 1
ATOM 591 N N . VAL A 1 82 ? 27.911 9.153 35.531 1.00 13.67 82 VAL A N 1
ATOM 592 C CA . VAL A 1 82 ? 27.402 7.796 35.392 1.00 14.63 82 VAL A CA 1
ATOM 593 C C . VAL A 1 82 ? 27.255 7.163 36.774 1.00 12.75 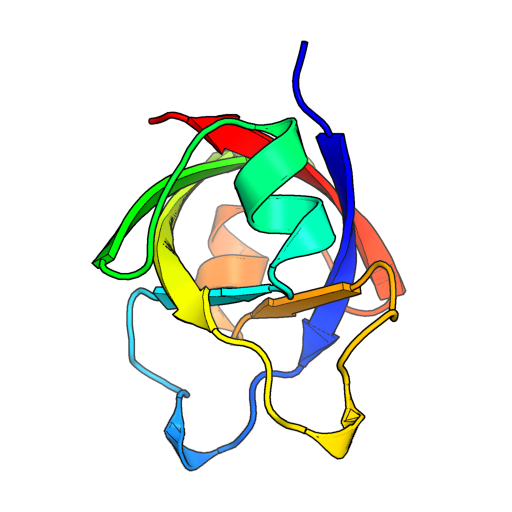82 VAL A C 1
ATOM 594 O O . VAL A 1 82 ? 28.149 7.270 37.623 1.00 13.30 82 VAL A O 1
ATOM 598 N N . GLY A 1 83 ? 26.115 6.507 37.005 1.00 12.61 83 GLY A N 1
ATOM 599 C CA . GLY A 1 83 ? 25.869 5.794 38.246 1.00 11.65 83 GLY A CA 1
ATOM 600 C C . GLY A 1 83 ? 25.186 6.610 39.315 1.00 14.64 83 GLY A C 1
ATOM 601 O O . GLY A 1 83 ? 24.812 6.049 40.362 1.00 13.18 83 GLY A O 1
ATOM 602 N N . GLU A 1 84 ? 25.018 7.931 39.092 1.00 12.93 84 GLU A N 1
ATOM 603 C CA . GLU A 1 84 ? 24.339 8.851 40.001 1.00 14.29 84 GLU A CA 1
ATOM 604 C C . GLU A 1 84 ? 22.886 9.040 39.591 1.00 13.00 84 GLU A C 1
ATOM 605 O O . GLU A 1 84 ? 22.571 9.047 38.404 1.00 11.73 84 GLU A O 1
ATOM 611 N N . PRO A 1 85 ? 21.968 9.270 40.521 1.00 11.40 85 PRO A N 1
ATOM 612 C CA . PRO A 1 85 ? 20.583 9.551 40.132 1.00 10.86 85 PRO A CA 1
ATOM 613 C C .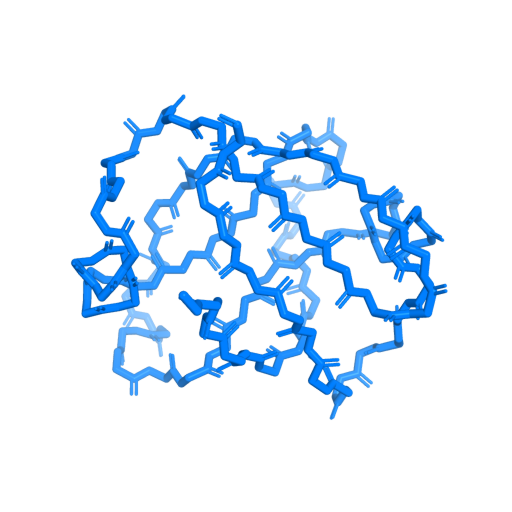 PRO A 1 85 ? 20.425 10.967 39.602 1.00 11.17 85 PRO A C 1
ATOM 614 O O . PRO A 1 85 ? 21.206 11.870 39.908 1.00 15.19 85 PRO A O 1
ATOM 618 N N . VAL A 1 86 ? 19.389 11.146 38.783 1.00 12.17 86 VAL A N 1
ATOM 619 C CA . VAL A 1 86 ? 18.954 12.457 38.315 1.00 10.72 86 VAL A CA 1
ATOM 620 C C . VAL A 1 86 ? 17.448 12.506 38.422 1.00 11.52 86 VAL A C 1
ATOM 621 O O . VAL A 1 86 ? 16.777 11.478 38.323 1.00 10.41 86 VAL A O 1
ATOM 625 N N . GLU A 1 87 ? 16.915 13.724 38.579 1.00 9.76 87 GLU A N 1
ATOM 626 C CA . GLU A 1 87 ? 15.475 13.948 38.557 1.00 11.49 87 GLU A CA 1
ATOM 627 C C . GLU A 1 87 ? 15.019 14.269 37.145 1.00 14.34 87 GLU A C 1
ATOM 628 O O . GLU A 1 87 ? 15.595 15.138 36.479 1.00 14.45 87 GLU A O 1
ATOM 634 N N . VAL A 1 88 ? 13.972 13.585 36.701 1.00 14.06 88 VAL A N 1
ATOM 635 C CA . VAL A 1 88 ? 13.461 13.710 35.342 1.00 17.08 88 VAL A CA 1
ATOM 636 C C . VAL A 1 88 ? 11.997 14.121 35.409 1.00 19.20 88 VAL A C 1
ATOM 637 O O . VAL A 1 88 ? 11.202 13.493 36.116 1.00 16.65 88 VAL A O 1
ATOM 641 N N . ASP A 1 89 ? 11.638 15.163 34.665 1.00 18.56 89 ASP A N 1
ATOM 642 C CA . ASP A 1 89 ? 10.281 15.683 34.671 1.00 21.10 89 ASP A CA 1
ATOM 643 C C . ASP A 1 89 ? 9.897 16.140 33.274 1.00 23.22 89 ASP A C 1
ATOM 644 O O . ASP A 1 89 ? 10.751 16.292 32.398 1.00 21.10 89 ASP A O 1
ATOM 649 N N . ARG A 1 90 ? 8.619 16.389 33.052 1.00 29.25 90 ARG A N 1
ATOM 650 C CA . ARG A 1 90 ? 8.206 16.877 31.742 1.00 30.29 90 ARG A CA 1
ATOM 651 C C . ARG A 1 90 ? 8.777 18.279 31.565 1.00 31.54 90 ARG A C 1
ATOM 652 O O . ARG A 1 90 ? 8.885 19.021 32.528 1.00 33.89 90 ARG A O 1
ATOM 660 N N . ALA A 1 91 ? 9.159 18.640 30.345 1.00 31.79 91 ALA A N 1
ATOM 661 C CA . ALA A 1 91 ? 9.752 19.948 30.100 1.00 31.40 91 ALA A CA 1
ATOM 662 C C . ALA A 1 91 ? 8.753 21.093 29.943 1.00 33.69 91 ALA A C 1
ATOM 663 O O . ALA A 1 91 ? 7.646 20.898 29.474 1.00 37.06 91 ALA A O 1
#

Nearest PDB structures (foldseek):
  7dg7-assembly1_A  TM=1.012E+00  e=1.382E-18  Methanopyrus kandleri AV19
  7di1-assembly2_B  TM=9.848E-01  e=4.074E-13  synthetic construct
  7du6-assembly1_A  TM=9.787E-01  e=1.499E-12  synthetic construct
  7dbo-assembly2_B  TM=9.863E-01  e=2.945E-11  Thermoplasma acidophilum DSM 1728
  7dbo-assembly1_A  TM=9.817E-01  e=3.774E-11  Thermoplasma acidophilum DSM 1728

Sequence (86 aa):
LPIKLRVEKAYPEDVGKRAVRMDKASRDRIGVSEGDLVKITGSSKTTVARVLPAKKEDVGKGIVRMDKYERQNAGASSVGEPVEVDRA

Radius of gyration: 10.94 Å; Cα contacts (8 Å, |Δi|>4): 207; chains: 1; bounding box: 25×26×23 Å